Protein AF-A0AAU3SRR8-F1 (afdb_monomer_lite)

Foldseek 3Di:
DDDPDDDAPDPCVVVVQVVCVVVVRNVVDDDDDDPFDDDVPDGDLLVVLVVRAVQVVLQVLLVVLLCLLVVDDDPDDDDCSLVVSLVVSVVSVCVNPVRDRPHDPSNHDPPGSNVNSLVSSVVSLVVSLVPADDVHDCSNVVCVVVSD

Secondary structure (DSSP, 8-state):
--SS----SS--HHHHHHHHHHTT-GGG------S---BTTB--HHHHHHHHS-HHHHHHHHHHHHHHHHHTT-S--STTHHHHHHHHHHHHHHHHHTT-----TTTS-SS-HHHHHHHHHHHHHHHHHHTSPTT--THHHHHHHHH-

pLDDT: mean 85.68, std 13.7, range [48.56, 97.94]

Structure (mmCIF, N/CA/C/O backbone):
data_AF-A0AAU3SRR8-F1
#
_entry.id   AF-A0AAU3SRR8-F1
#
loop_
_atom_site.group_PDB
_atom_site.id
_atom_site.type_symbol
_atom_site.label_atom_id
_atom_site.label_alt_id
_atom_site.label_comp_id
_atom_site.label_asym_id
_atom_site.label_entity_id
_atom_site.label_seq_id
_atom_site.pdbx_PDB_ins_code
_atom_site.Cartn_x
_atom_site.Cartn_y
_atom_site.Cartn_z
_atom_site.occupancy
_atom_site.B_iso_or_equiv
_atom_site.auth_seq_id
_atom_site.auth_comp_id
_atom_site.auth_asym_id
_atom_site.auth_atom_id
_atom_site.pdbx_PDB_model_num
ATOM 1 N N . MET A 1 1 ? -6.134 10.250 12.483 1.00 56.91 1 MET A N 1
ATOM 2 C CA . MET A 1 1 ? -6.119 9.237 13.559 1.00 56.91 1 MET A CA 1
ATOM 3 C C . MET A 1 1 ? -4.941 9.565 14.464 1.00 56.91 1 MET A C 1
ATOM 5 O O . MET A 1 1 ? -3.806 9.413 14.041 1.00 56.91 1 MET A O 1
ATOM 9 N N . GLN A 1 2 ? -5.194 10.131 15.639 1.00 55.50 2 GLN A N 1
ATOM 10 C CA . GLN A 1 2 ? -4.188 10.372 16.680 1.00 55.50 2 GLN A CA 1
ATOM 11 C C . GLN A 1 2 ? -4.735 9.780 17.985 1.00 55.50 2 GLN A C 1
ATOM 13 O O . GLN A 1 2 ? -5.952 9.711 18.144 1.00 55.50 2 GLN A O 1
ATOM 18 N N . GLY A 1 3 ? -3.857 9.337 18.889 1.00 73.88 3 GLY A N 1
ATOM 19 C CA . GLY A 1 3 ? -4.260 8.873 20.225 1.00 73.88 3 GLY A CA 1
ATOM 20 C C . GLY A 1 3 ? -4.532 7.370 20.375 1.00 73.88 3 GLY A C 1
ATOM 21 O O . GLY A 1 3 ? -5.403 6.996 21.148 1.00 73.88 3 GLY A O 1
ATOM 22 N N . GLY A 1 4 ? -3.819 6.499 19.649 1.00 87.38 4 GLY A N 1
ATOM 23 C CA . GLY A 1 4 ? -3.871 5.040 19.868 1.00 87.38 4 GLY A CA 1
ATOM 24 C C . GLY A 1 4 ? -5.035 4.297 19.199 1.00 87.38 4 GLY A C 1
ATOM 25 O O . GLY A 1 4 ? -5.122 3.077 19.315 1.00 87.38 4 GLY A O 1
ATOM 26 N N . LEU A 1 5 ? -5.902 4.996 18.459 1.00 90.06 5 LEU A N 1
ATOM 27 C CA . LEU A 1 5 ? -6.920 4.370 17.616 1.00 90.06 5 LEU A CA 1
ATOM 28 C C . LEU A 1 5 ? -6.328 4.007 16.248 1.00 90.06 5 LEU A C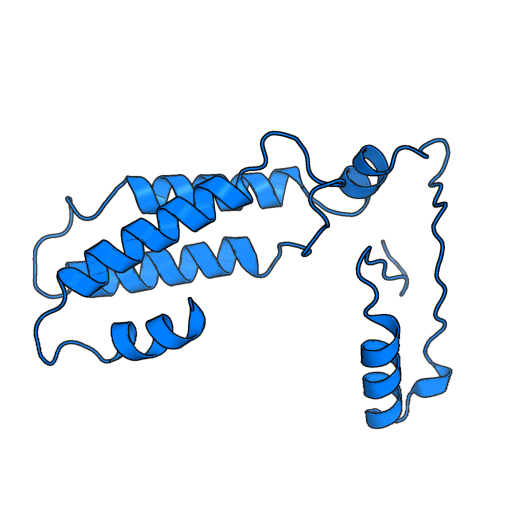 1
ATOM 30 O O . LEU A 1 5 ? -5.757 4.859 15.565 1.00 90.06 5 LEU A O 1
ATOM 34 N N . TYR A 1 6 ? -6.542 2.761 15.829 1.00 90.38 6 TYR A N 1
ATOM 35 C CA . TYR A 1 6 ? -6.172 2.234 14.517 1.00 90.38 6 TYR A CA 1
ATOM 36 C C . TYR A 1 6 ? -7.405 1.617 13.856 1.00 90.38 6 TYR A C 1
ATOM 38 O O . TYR A 1 6 ? -8.245 1.024 14.531 1.00 90.38 6 TYR A O 1
ATOM 46 N N . VAL A 1 7 ? -7.521 1.759 12.536 1.00 90.69 7 VAL A N 1
ATOM 47 C CA . VAL A 1 7 ? -8.637 1.216 11.755 1.00 90.69 7 VAL A CA 1
ATOM 48 C C . VAL A 1 7 ? -8.106 0.522 10.515 1.00 90.69 7 VAL A C 1
ATOM 50 O O . VAL A 1 7 ? -7.113 0.939 9.922 1.00 90.69 7 VAL A O 1
ATOM 53 N N . THR A 1 8 ? -8.776 -0.551 10.127 1.00 92.44 8 THR A N 1
ATOM 54 C CA . THR A 1 8 ? -8.487 -1.305 8.915 1.00 92.44 8 THR A CA 1
ATOM 55 C C . THR A 1 8 ? -9.789 -1.926 8.418 1.00 92.44 8 THR A C 1
ATOM 57 O O . THR A 1 8 ? -10.583 -2.388 9.240 1.00 92.44 8 THR A O 1
ATOM 60 N N . PRO A 1 9 ? -10.042 -1.941 7.100 1.00 93.44 9 PRO A N 1
ATOM 61 C CA . PRO A 1 9 ? -11.178 -2.670 6.540 1.00 93.44 9 PRO A CA 1
ATOM 62 C C . PRO A 1 9 ? -10.940 -4.188 6.515 1.00 93.44 9 PRO A C 1
ATOM 64 O O . PRO A 1 9 ? -11.863 -4.951 6.242 1.00 93.44 9 PRO A O 1
ATOM 67 N N . ASN A 1 10 ? -9.711 -4.639 6.787 1.00 91.56 10 ASN A N 1
ATOM 68 C CA . ASN A 1 10 ? -9.338 -6.045 6.723 1.00 91.56 10 ASN A CA 1
ATOM 69 C C . ASN A 1 10 ? -9.593 -6.745 8.059 1.00 91.56 10 ASN A C 1
ATOM 71 O O . ASN A 1 10 ? -9.276 -6.217 9.125 1.00 91.56 10 ASN A O 1
ATOM 75 N N . ALA A 1 11 ? -10.104 -7.975 8.006 1.00 91.25 11 ALA A N 1
ATOM 76 C CA . ALA A 1 11 ? -10.439 -8.784 9.179 1.00 91.25 11 ALA A CA 1
ATOM 77 C C . ALA A 1 11 ? -9.195 -9.371 9.889 1.00 91.25 11 ALA A C 1
ATOM 79 O O . ALA A 1 11 ? -9.102 -10.572 10.123 1.00 91.25 11 ALA A O 1
ATOM 80 N N . ILE A 1 12 ? -8.229 -8.522 10.256 1.00 91.88 12 ILE A N 1
ATOM 81 C CA . ILE A 1 12 ? -6.937 -8.931 10.834 1.00 91.88 12 ILE A CA 1
ATOM 82 C C . ILE A 1 12 ? -6.946 -9.053 12.367 1.00 91.88 12 ILE A C 1
ATOM 84 O O . ILE A 1 12 ? -5.921 -9.357 12.973 1.00 91.88 12 ILE A O 1
ATOM 88 N N . GLY A 1 13 ? -8.095 -8.817 13.010 1.00 92.88 13 GLY A N 1
ATOM 89 C CA . GLY A 1 13 ? -8.238 -8.807 14.471 1.00 92.88 13 GLY A CA 1
ATOM 90 C C . GLY A 1 13 ? -7.647 -10.030 15.195 1.00 92.88 13 GLY A C 1
ATOM 91 O O . GLY A 1 13 ? -6.980 -9.833 16.211 1.00 92.88 13 GLY A O 1
ATOM 92 N N . PRO A 1 14 ? -7.828 -11.274 14.702 1.00 94.62 14 PRO A N 1
ATOM 93 C CA . PRO A 1 14 ? -7.191 -12.448 15.298 1.00 94.62 14 PRO A CA 1
ATOM 94 C C . PRO A 1 14 ? -5.658 -12.364 15.338 1.00 94.62 14 PRO A C 1
ATOM 96 O O . PRO A 1 14 ? -5.070 -12.665 16.373 1.00 94.62 14 PRO A O 1
ATOM 99 N N . TYR A 1 15 ? -5.016 -11.892 14.264 1.00 94.81 15 TYR A N 1
ATOM 100 C CA . TYR A 1 15 ? -3.555 -11.765 14.188 1.00 94.81 15 TYR A CA 1
ATOM 101 C C . TYR A 1 15 ? -3.025 -10.683 15.133 1.00 94.81 15 TYR A C 1
ATOM 103 O O . TYR A 1 15 ? -2.019 -10.885 15.808 1.00 94.81 15 TYR A O 1
ATOM 111 N N . VAL A 1 16 ? -3.731 -9.552 15.229 1.00 94.88 16 VAL A N 1
ATOM 112 C CA . VAL A 1 16 ? -3.365 -8.459 16.145 1.00 94.88 16 VAL A CA 1
ATOM 113 C C . VAL A 1 16 ? -3.440 -8.925 17.602 1.00 94.88 16 VAL A C 1
ATOM 115 O O . VAL A 1 16 ? -2.511 -8.687 18.372 1.00 94.88 16 VAL A O 1
ATOM 118 N N . ARG A 1 17 ? -4.510 -9.642 17.979 1.00 95.19 17 ARG A N 1
ATOM 119 C CA . ARG A 1 17 ? -4.660 -10.194 19.335 1.00 95.19 17 ARG A CA 1
ATOM 120 C C . ARG A 1 17 ? -3.618 -11.263 19.653 1.00 95.19 17 ARG A C 1
ATOM 122 O O . ARG A 1 17 ? -3.057 -11.232 20.743 1.00 95.19 17 ARG A O 1
ATOM 129 N N . ALA A 1 18 ? -3.334 -12.166 18.713 1.00 96.81 18 ALA A N 1
ATOM 130 C CA . ALA A 1 18 ? -2.284 -13.169 18.882 1.00 96.81 18 ALA A CA 1
ATOM 131 C C . ALA A 1 18 ? -0.926 -12.500 19.146 1.00 96.81 18 ALA A C 1
ATOM 133 O O . ALA A 1 18 ? -0.246 -12.832 20.114 1.00 96.81 18 ALA A O 1
ATOM 134 N N . ARG A 1 19 ? -0.589 -11.468 18.362 1.00 97.06 19 ARG A N 1
ATOM 135 C CA . ARG A 1 19 ? 0.667 -10.737 18.534 1.00 97.06 19 ARG A CA 1
ATOM 136 C C . ARG A 1 19 ? 0.748 -9.986 19.865 1.00 97.06 19 ARG A C 1
ATOM 138 O O . ARG A 1 19 ? 1.811 -9.945 20.472 1.00 97.06 19 ARG A O 1
ATOM 145 N N . ALA A 1 20 ? -0.351 -9.411 20.346 1.00 96.31 20 ALA A N 1
ATOM 146 C CA . ALA A 1 20 ? -0.375 -8.788 21.669 1.00 96.31 20 ALA A CA 1
ATOM 147 C C . ALA A 1 20 ? -0.210 -9.795 22.810 1.00 96.31 20 ALA A C 1
ATOM 149 O O . ALA A 1 20 ? 0.474 -9.487 23.783 1.00 96.31 20 ALA A O 1
ATOM 150 N N . ALA A 1 21 ? -0.780 -10.996 22.684 1.00 96.88 21 ALA A N 1
ATOM 151 C CA . ALA A 1 21 ? -0.574 -12.062 23.659 1.00 96.88 21 ALA A CA 1
ATOM 152 C C . ALA A 1 21 ? 0.903 -12.488 23.726 1.00 96.88 21 ALA A C 1
ATOM 154 O O . ALA A 1 21 ? 1.460 -12.570 24.816 1.00 96.88 21 ALA A O 1
ATOM 155 N N . GLU A 1 22 ? 1.563 -12.665 22.576 1.00 97.94 22 GLU A N 1
ATOM 156 C CA . GLU A 1 22 ? 3.005 -12.963 22.501 1.00 97.94 22 GLU A CA 1
ATOM 157 C C . GLU A 1 22 ? 3.875 -11.885 23.159 1.00 97.94 22 GLU A C 1
ATOM 159 O O . GLU A 1 22 ? 4.929 -12.183 23.715 1.00 97.94 22 GLU A O 1
ATOM 164 N N . LEU A 1 23 ? 3.437 -10.627 23.098 1.00 97.69 23 LEU A N 1
ATOM 165 C CA . LEU A 1 23 ? 4.129 -9.491 23.703 1.00 97.69 23 LEU A CA 1
ATOM 166 C C . LEU A 1 23 ? 3.760 -9.270 25.181 1.00 97.69 23 LEU A C 1
ATOM 168 O O . LEU A 1 23 ? 4.285 -8.345 25.793 1.00 97.69 23 LEU A O 1
ATOM 172 N N . GLY A 1 24 ? 2.869 -10.086 25.759 1.00 97.75 24 GLY A N 1
ATOM 173 C CA . GLY A 1 24 ? 2.415 -9.940 27.146 1.00 97.75 24 GLY A CA 1
ATOM 174 C C . GLY A 1 24 ? 1.502 -8.730 27.382 1.00 97.75 24 GLY A C 1
ATOM 175 O O . GLY A 1 24 ? 1.417 -8.234 28.501 1.00 97.75 24 GLY A O 1
ATOM 176 N N . LEU A 1 25 ? 0.826 -8.242 26.338 1.00 96.56 25 LEU A N 1
ATOM 177 C CA . LEU A 1 25 ? -0.000 -7.028 26.354 1.00 96.56 25 LEU A CA 1
ATOM 178 C C . LEU A 1 25 ? -1.473 -7.254 25.933 1.00 96.56 25 LEU A C 1
ATOM 180 O O . LEU A 1 25 ? -2.039 -6.373 25.280 1.00 96.56 25 LEU A O 1
ATOM 184 N N . PRO A 1 26 ? -2.141 -8.384 26.252 1.00 93.94 26 PRO A N 1
ATOM 185 C CA . PRO A 1 26 ? -3.517 -8.607 25.798 1.00 93.94 26 PRO A CA 1
ATOM 186 C C . PRO A 1 26 ? -4.490 -7.551 26.349 1.00 93.94 26 PRO A C 1
ATOM 188 O O . PRO A 1 26 ? -5.337 -7.060 25.608 1.00 93.94 26 PRO A O 1
ATOM 191 N N . GLU A 1 27 ? -4.304 -7.132 27.604 1.00 95.19 27 GLU A N 1
ATOM 192 C CA . GLU A 1 27 ? -5.145 -6.135 28.289 1.00 95.19 27 GLU A CA 1
ATOM 193 C C . GLU A 1 27 ? -4.911 -4.694 27.802 1.00 95.19 27 GLU A C 1
ATOM 195 O O . GLU A 1 27 ? -5.688 -3.792 28.107 1.00 95.19 27 GLU A O 1
ATOM 200 N N . ALA A 1 28 ? -3.844 -4.452 27.030 1.00 92.94 28 ALA A N 1
ATOM 201 C CA . ALA A 1 28 ? -3.549 -3.135 26.466 1.00 92.94 28 ALA A CA 1
ATOM 202 C C . ALA A 1 28 ? -4.317 -2.860 25.159 1.00 92.94 28 ALA A C 1
ATOM 204 O O . ALA A 1 28 ? -4.226 -1.759 24.612 1.00 92.94 28 ALA A O 1
ATOM 205 N N . LEU A 1 29 ? -5.054 -3.845 24.632 1.00 93.25 29 LEU A N 1
ATOM 206 C CA . LEU A 1 29 ? -5.802 -3.727 23.385 1.00 93.25 29 LEU A CA 1
ATOM 207 C C . LEU A 1 29 ? -7.311 -3.777 23.612 1.00 93.25 29 LEU A C 1
ATOM 209 O O . LEU A 1 29 ? -7.857 -4.754 24.110 1.00 93.25 29 LEU A O 1
ATOM 213 N N . THR A 1 30 ? -8.011 -2.769 23.096 1.00 92.75 30 THR A N 1
ATOM 214 C CA . THR A 1 30 ? -9.460 -2.834 22.876 1.00 92.75 30 THR A CA 1
ATOM 215 C C . THR A 1 30 ? -9.725 -3.011 21.384 1.00 92.75 30 THR A C 1
ATOM 217 O O . THR A 1 30 ? -9.323 -2.178 20.573 1.00 92.75 30 THR A O 1
ATOM 220 N N . CYS A 1 31 ? -10.393 -4.099 20.997 1.00 92.56 31 CYS A N 1
ATOM 221 C CA . CYS A 1 31 ? -10.765 -4.360 19.606 1.00 92.56 31 CYS A CA 1
ATOM 222 C C . CYS A 1 31 ? -12.275 -4.218 19.417 1.00 92.56 31 CYS A C 1
ATOM 224 O O . CYS A 1 31 ? -13.048 -4.847 20.134 1.00 92.56 31 CYS A O 1
ATOM 226 N N . LEU A 1 32 ? -12.687 -3.472 18.393 1.00 92.44 32 LEU A N 1
ATOM 227 C CA . LEU A 1 32 ? -14.076 -3.396 17.948 1.00 92.44 32 LEU A CA 1
ATOM 228 C C . LEU A 1 32 ? -14.155 -3.732 16.457 1.00 92.44 32 LEU A C 1
ATOM 230 O O . LEU A 1 32 ? -13.220 -3.468 15.702 1.00 92.44 32 LEU A O 1
ATOM 234 N N . SER A 1 33 ? -15.280 -4.296 16.030 1.00 92.38 33 SER A N 1
ATOM 235 C CA . SER A 1 33 ? -15.605 -4.479 14.616 1.00 92.38 33 SER A CA 1
ATOM 236 C C . SER A 1 33 ? -16.972 -3.879 14.334 1.00 92.38 33 SER A C 1
ATOM 238 O O . SER A 1 33 ? -17.918 -4.147 15.072 1.00 92.38 33 SER A O 1
ATOM 240 N N . THR A 1 34 ? -17.088 -3.124 13.249 1.00 91.94 34 THR A N 1
ATOM 241 C CA . THR A 1 34 ? -18.366 -2.606 12.759 1.00 91.94 34 THR A CA 1
ATOM 242 C C . THR A 1 34 ? -18.451 -2.767 11.244 1.00 91.94 34 THR A C 1
ATOM 244 O O . THR A 1 34 ? -17.429 -2.835 10.563 1.00 91.94 34 THR A O 1
ATOM 247 N N . ARG A 1 35 ? -19.678 -2.843 10.727 1.00 90.19 35 ARG A N 1
ATOM 248 C CA . ARG A 1 35 ? -19.983 -2.712 9.292 1.00 90.19 35 ARG A CA 1
ATOM 249 C C . ARG A 1 35 ? -20.561 -1.340 8.944 1.00 90.19 35 ARG A C 1
ATOM 251 O O . ARG A 1 35 ? -20.690 -1.029 7.769 1.00 90.19 35 ARG A O 1
ATOM 258 N N . ASP A 1 36 ? -20.893 -0.553 9.963 1.00 89.88 36 ASP A N 1
ATOM 259 C CA . ASP A 1 36 ? -21.467 0.779 9.849 1.00 89.88 36 ASP A CA 1
ATOM 260 C C . ASP A 1 36 ? -20.573 1.754 10.624 1.00 89.88 36 ASP A C 1
ATOM 262 O O . ASP A 1 36 ? -20.421 1.656 11.847 1.00 89.88 36 ASP A O 1
ATOM 266 N N . LEU A 1 37 ? -19.875 2.616 9.888 1.00 90.94 37 LEU A N 1
ATOM 267 C CA . LEU A 1 37 ? -18.938 3.591 10.430 1.00 90.94 37 LEU A CA 1
ATOM 268 C C . LEU A 1 37 ? -19.397 4.977 9.994 1.00 90.94 37 LEU A C 1
ATOM 270 O O . LEU A 1 37 ? -19.591 5.222 8.809 1.00 90.94 37 LEU A O 1
ATOM 274 N N . ALA A 1 38 ? -19.490 5.897 10.949 1.00 90.81 38 ALA A N 1
ATOM 275 C CA . ALA A 1 38 ? -19.765 7.301 10.687 1.00 90.81 38 ALA A CA 1
ATOM 276 C C . ALA A 1 38 ? -18.680 8.171 11.326 1.00 90.81 38 ALA A C 1
ATOM 278 O O . ALA A 1 38 ? -18.249 7.922 12.453 1.00 90.81 38 ALA A O 1
ATOM 279 N N . VAL A 1 39 ? -18.242 9.213 10.616 1.00 88.25 39 VAL A N 1
ATOM 280 C CA . VAL A 1 39 ? -17.308 10.215 11.153 1.00 88.25 39 VAL A CA 1
ATOM 281 C C . VAL A 1 39 ? -17.890 11.605 10.913 1.00 88.25 39 VAL A C 1
ATOM 283 O O . VAL A 1 39 ? -17.793 12.158 9.813 1.00 88.25 39 VAL A O 1
ATOM 286 N N . GLY A 1 40 ? -18.494 12.192 11.948 1.00 88.12 40 GLY A N 1
ATOM 287 C CA . GLY A 1 40 ? -19.331 13.383 11.786 1.00 88.12 40 GLY A CA 1
ATOM 288 C C . GLY A 1 40 ? -20.534 13.057 10.897 1.00 88.12 40 GLY A C 1
ATOM 289 O O . GLY A 1 40 ? -21.217 12.070 11.137 1.00 88.12 40 GLY A O 1
ATOM 290 N N . ALA A 1 41 ? -20.757 13.846 9.843 1.00 89.62 41 ALA A N 1
ATOM 291 C CA . ALA A 1 41 ? -21.831 13.605 8.873 1.00 89.62 41 ALA A CA 1
ATOM 292 C C . ALA A 1 41 ? -21.462 12.617 7.743 1.00 89.62 41 ALA A C 1
ATOM 294 O O . ALA A 1 41 ? -22.308 12.301 6.912 1.00 89.62 41 ALA A O 1
ATOM 295 N N . ALA A 1 42 ? -20.209 12.151 7.663 1.00 91.69 42 ALA A N 1
ATOM 296 C CA . ALA A 1 42 ? -19.787 11.248 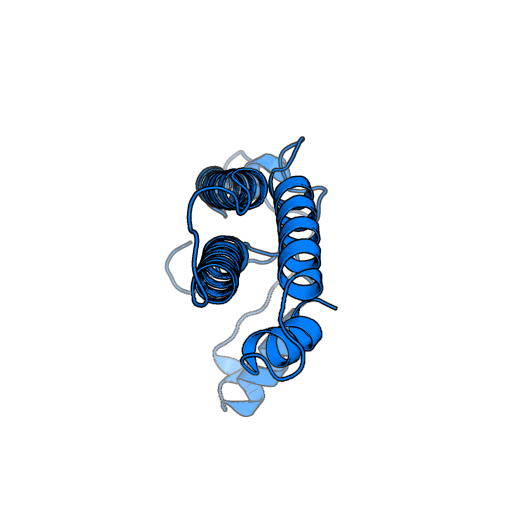6.593 1.00 91.69 42 ALA A CA 1
ATOM 297 C C . ALA A 1 42 ? -20.115 9.792 6.938 1.00 91.69 42 ALA A C 1
ATOM 299 O O . ALA A 1 42 ? -19.610 9.273 7.934 1.00 91.69 42 ALA A O 1
ATOM 300 N N . THR A 1 43 ? -20.901 9.151 6.077 1.00 93.75 43 THR A N 1
ATOM 301 C CA . THR A 1 43 ? -21.275 7.728 6.146 1.00 93.75 43 THR A CA 1
ATOM 302 C C . THR A 1 43 ? -20.914 6.961 4.872 1.00 93.75 43 THR A C 1
ATOM 304 O O . THR A 1 43 ? -20.885 5.735 4.881 1.00 93.75 43 THR A O 1
ATOM 307 N N . ASP A 1 44 ? -20.601 7.662 3.774 1.00 93.88 44 ASP A N 1
ATOM 308 C CA . ASP A 1 44 ? -20.160 7.027 2.531 1.00 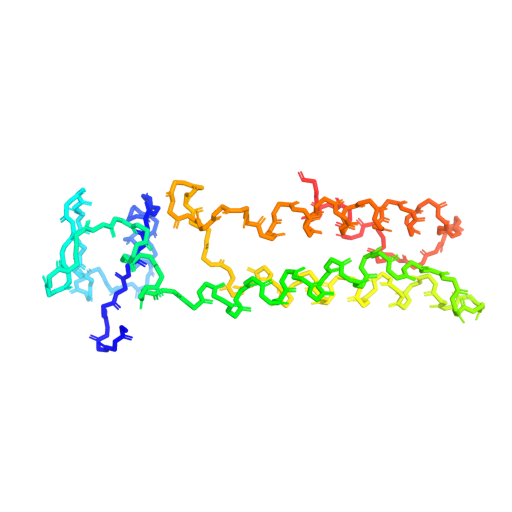93.88 44 ASP A CA 1
ATOM 309 C C . ASP A 1 44 ? -18.795 6.329 2.726 1.00 93.88 44 ASP A C 1
ATOM 311 O O . ASP A 1 44 ? -17.816 6.994 3.086 1.00 93.88 44 ASP A O 1
ATOM 315 N N . PRO A 1 45 ? -18.682 5.013 2.460 1.00 93.19 45 PRO A N 1
ATOM 316 C CA . PRO A 1 45 ? -17.451 4.262 2.698 1.00 93.19 45 PRO A CA 1
ATOM 317 C C . PRO A 1 45 ? -16.227 4.788 1.938 1.00 93.19 45 PRO A C 1
ATOM 319 O O . PRO A 1 45 ? -15.120 4.773 2.480 1.00 93.19 45 PRO A O 1
ATOM 322 N N . ARG A 1 46 ? -16.396 5.280 0.701 1.00 93.44 46 ARG A N 1
ATOM 323 C CA . ARG A 1 46 ? -15.281 5.818 -0.103 1.00 93.44 46 ARG A CA 1
ATOM 324 C C . ARG A 1 46 ? -14.809 7.159 0.449 1.00 93.44 46 ARG A C 1
ATOM 326 O O . ARG A 1 46 ? -13.607 7.373 0.590 1.00 93.44 46 ARG A O 1
ATOM 333 N N . ALA A 1 47 ? -15.737 8.041 0.813 1.00 92.88 47 ALA A N 1
ATOM 334 C CA . ALA A 1 47 ? -15.430 9.313 1.456 1.00 92.88 47 ALA A CA 1
ATOM 335 C C . ALA A 1 47 ? -14.748 9.106 2.816 1.00 92.88 47 ALA A C 1
ATOM 337 O O . ALA A 1 47 ? -13.799 9.815 3.150 1.00 92.88 47 ALA A O 1
ATOM 338 N N . LEU A 1 48 ? -15.188 8.112 3.591 1.00 93.56 48 LEU A N 1
ATOM 339 C CA . LEU A 1 48 ? -14.528 7.721 4.836 1.00 93.56 48 LEU A CA 1
ATOM 340 C C . LEU A 1 48 ? -13.105 7.224 4.583 1.00 93.56 48 LEU A C 1
ATOM 342 O O . LEU A 1 48 ? -12.181 7.681 5.255 1.00 93.56 48 LEU A O 1
ATOM 346 N N . ALA A 1 49 ? -12.900 6.361 3.586 1.00 93.38 49 ALA A N 1
ATOM 347 C CA . ALA A 1 49 ? -11.567 5.893 3.227 1.00 93.38 49 ALA A CA 1
ATOM 348 C C . ALA A 1 49 ? -10.638 7.048 2.811 1.00 93.38 49 ALA A C 1
ATOM 350 O O . ALA A 1 49 ? -9.522 7.149 3.315 1.00 93.38 49 ALA A O 1
ATOM 351 N N . ALA A 1 50 ? -11.119 7.979 1.986 1.00 91.81 50 ALA A N 1
ATOM 352 C CA . ALA A 1 50 ? -10.354 9.155 1.569 1.00 91.81 50 ALA A CA 1
ATOM 353 C C . ALA A 1 50 ? -9.983 10.102 2.728 1.00 91.81 50 ALA A C 1
ATOM 355 O O . ALA A 1 50 ? -9.026 10.863 2.618 1.00 91.81 50 ALA A O 1
ATOM 356 N N . ARG A 1 51 ? -10.729 10.071 3.840 1.00 91.06 51 ARG A N 1
ATOM 357 C CA . ARG A 1 51 ? -10.418 10.837 5.060 1.00 91.06 51 ARG A CA 1
ATOM 358 C C . ARG A 1 51 ? -9.444 10.123 5.991 1.00 91.06 51 ARG A C 1
ATOM 360 O O . ARG A 1 51 ? -8.733 10.782 6.747 1.00 91.06 51 ARG A O 1
ATOM 367 N N . LEU A 1 52 ? -9.475 8.793 6.008 1.00 90.94 52 LEU A N 1
ATOM 368 C CA . LEU A 1 52 ? -8.669 7.966 6.908 1.00 90.94 52 LEU A CA 1
ATOM 369 C C . LEU A 1 52 ? -7.276 7.682 6.347 1.00 90.94 52 LEU A C 1
ATOM 371 O O . LEU A 1 52 ? -6.328 7.563 7.122 1.00 90.94 52 LEU A O 1
ATOM 375 N N . TRP A 1 53 ? -7.157 7.603 5.022 1.00 92.06 53 TRP A N 1
ATOM 376 C CA . TRP A 1 53 ? -5.914 7.310 4.324 1.00 92.06 53 TRP A CA 1
ATOM 377 C C . TRP A 1 53 ? -5.589 8.390 3.292 1.00 92.06 53 TRP A C 1
ATOM 379 O O . TRP A 1 53 ? -6.498 8.922 2.653 1.00 92.06 53 TRP A O 1
ATOM 389 N N . PRO A 1 54 ? -4.299 8.690 3.069 1.00 93.50 54 PRO A N 1
ATOM 390 C CA . PRO A 1 54 ? -3.872 9.698 2.108 1.00 93.50 54 PRO A CA 1
ATOM 391 C C . PRO A 1 54 ? -3.913 9.157 0.666 1.00 93.50 54 PRO A C 1
ATOM 393 O O . PRO A 1 54 ? -2.890 9.017 -0.007 1.00 93.50 54 PRO A O 1
ATOM 396 N N . LEU A 1 55 ? -5.110 8.816 0.179 1.00 93.94 55 LEU A N 1
ATOM 397 C CA . LEU A 1 55 ? -5.293 8.179 -1.131 1.00 93.94 55 LEU A CA 1
ATOM 398 C C . LEU A 1 55 ? -4.673 8.971 -2.299 1.00 93.94 55 LEU A C 1
ATOM 400 O O . LEU A 1 55 ? -4.064 8.333 -3.157 1.00 93.94 55 LEU A O 1
ATOM 404 N N . PRO A 1 56 ? -4.738 10.319 -2.353 1.00 94.06 56 PRO A N 1
ATOM 405 C CA . PRO A 1 56 ? -4.070 11.078 -3.412 1.00 94.06 56 PRO A CA 1
ATOM 406 C C . PRO A 1 56 ? -2.544 10.913 -3.416 1.00 94.06 56 PRO A C 1
ATOM 408 O O . PRO A 1 56 ? -1.936 10.797 -4.477 1.00 94.06 56 PRO A O 1
ATOM 411 N N . GLU A 1 57 ? -1.917 10.856 -2.240 1.00 95.62 57 GLU A N 1
ATOM 412 C CA . GLU A 1 57 ? -0.463 10.697 -2.105 1.00 95.62 57 GLU A CA 1
ATOM 413 C C . GLU A 1 57 ? -0.024 9.282 -2.492 1.00 95.62 57 GLU A C 1
ATOM 415 O O . GLU A 1 57 ? 1.002 9.097 -3.144 1.00 95.62 57 GLU A O 1
ATOM 420 N N . ILE A 1 58 ? -0.823 8.275 -2.130 1.00 95.19 58 ILE A N 1
ATOM 421 C CA . ILE A 1 58 ? -0.606 6.886 -2.546 1.00 95.19 58 ILE A CA 1
ATOM 422 C C . ILE A 1 58 ? -0.752 6.761 -4.068 1.00 95.19 58 ILE A C 1
ATOM 424 O O . ILE A 1 58 ? 0.116 6.186 -4.724 1.00 95.19 58 ILE A O 1
ATOM 428 N N . ALA A 1 59 ? -1.798 7.356 -4.648 1.00 95.44 59 ALA A N 1
ATOM 429 C CA . ALA A 1 59 ? -1.996 7.373 -6.094 1.00 95.44 59 ALA A CA 1
ATOM 430 C C . ALA A 1 59 ? -0.811 8.031 -6.816 1.00 95.44 59 ALA A C 1
ATOM 432 O O . ALA A 1 59 ? -0.283 7.452 -7.760 1.00 95.44 59 ALA A O 1
ATOM 433 N N . ALA A 1 60 ? -0.319 9.176 -6.329 1.00 96.50 60 ALA A N 1
ATOM 434 C CA . ALA A 1 60 ? 0.840 9.859 -6.908 1.00 96.50 60 ALA A CA 1
ATOM 435 C C . ALA A 1 60 ? 2.109 8.985 -6.924 1.00 96.50 60 ALA A C 1
ATOM 437 O O . ALA A 1 60 ? 2.875 9.018 -7.888 1.00 96.50 60 ALA A O 1
ATOM 438 N N . ARG A 1 61 ? 2.324 8.159 -5.892 1.00 96.62 61 ARG A N 1
ATOM 439 C CA . ARG A 1 61 ? 3.440 7.197 -5.863 1.00 96.62 61 ARG A CA 1
ATOM 440 C C . ARG A 1 61 ? 3.277 6.101 -6.914 1.00 96.62 61 ARG A C 1
ATOM 442 O O . ARG A 1 61 ? 4.257 5.734 -7.561 1.00 96.62 61 ARG A O 1
ATOM 449 N N . TYR A 1 62 ? 2.057 5.607 -7.120 1.00 96.94 62 TYR A N 1
ATOM 450 C CA . TYR A 1 62 ? 1.773 4.659 -8.198 1.00 96.94 62 TYR A CA 1
ATOM 451 C C . TYR A 1 62 ? 1.966 5.271 -9.582 1.00 96.94 62 TYR A C 1
ATOM 453 O O . TYR A 1 62 ? 2.534 4.613 -10.448 1.00 96.94 62 TYR A O 1
ATOM 461 N N . GLU A 1 63 ? 1.577 6.526 -9.785 1.00 96.25 63 GLU A N 1
ATOM 462 C CA . GLU A 1 63 ? 1.831 7.223 -11.047 1.00 96.25 63 GLU A CA 1
ATOM 463 C C . GLU A 1 63 ? 3.335 7.398 -11.308 1.00 96.25 63 GLU A C 1
ATOM 465 O O . GLU A 1 63 ? 3.806 7.148 -12.418 1.00 96.25 63 GLU A O 1
ATOM 470 N N . ALA A 1 64 ? 4.127 7.728 -10.281 1.00 95.44 64 ALA A N 1
ATOM 471 C CA . ALA A 1 64 ? 5.585 7.797 -10.397 1.00 95.44 64 ALA A CA 1
ATOM 472 C C . ALA A 1 64 ? 6.211 6.434 -10.753 1.00 95.44 64 ALA A C 1
ATOM 474 O O . ALA A 1 64 ? 7.066 6.354 -11.639 1.00 95.44 64 ALA A O 1
ATOM 475 N N . LEU A 1 65 ? 5.755 5.351 -10.112 1.00 96.25 65 LEU A N 1
ATOM 476 C CA . LEU A 1 65 ? 6.153 3.984 -10.460 1.00 96.25 65 LEU A CA 1
ATOM 477 C C . LEU A 1 65 ? 5.774 3.641 -11.906 1.00 96.25 65 LEU A C 1
ATOM 479 O O . LEU A 1 65 ? 6.586 3.084 -12.643 1.00 96.25 65 LEU A O 1
ATOM 483 N N . HIS A 1 66 ? 4.553 3.976 -12.321 1.00 96.06 66 HIS A N 1
ATOM 484 C CA . HIS A 1 66 ? 4.069 3.721 -13.672 1.00 96.06 66 HIS A CA 1
ATOM 485 C C . HIS A 1 66 ? 4.917 4.461 -14.715 1.00 96.06 66 HIS A C 1
ATOM 487 O O . HIS A 1 66 ? 5.332 3.863 -15.710 1.00 96.06 66 HIS A O 1
ATOM 493 N N . ALA A 1 67 ? 5.240 5.732 -14.462 1.00 94.75 67 ALA A N 1
ATOM 494 C CA . ALA A 1 67 ? 6.113 6.531 -15.312 1.00 94.75 67 ALA A CA 1
ATOM 495 C C . ALA A 1 67 ? 7.519 5.920 -15.429 1.00 94.75 67 ALA A C 1
ATOM 497 O O . ALA A 1 67 ? 8.023 5.776 -16.543 1.00 94.75 67 ALA A O 1
ATOM 498 N N . LEU A 1 68 ? 8.123 5.489 -14.314 1.00 93.25 68 LEU A N 1
ATOM 499 C CA . LEU A 1 68 ? 9.430 4.818 -14.312 1.00 93.25 68 LEU A CA 1
ATOM 500 C C . LEU A 1 68 ? 9.402 3.487 -15.080 1.00 93.25 68 LEU A C 1
ATOM 502 O O . LEU A 1 68 ? 10.297 3.197 -15.870 1.00 93.25 68 LEU A O 1
ATOM 506 N N . ALA A 1 69 ? 8.365 2.675 -14.880 1.00 92.56 69 ALA A N 1
ATOM 507 C CA . ALA A 1 69 ? 8.223 1.394 -15.566 1.00 92.56 69 ALA A CA 1
ATOM 508 C C . ALA A 1 69 ? 8.053 1.555 -17.090 1.00 92.56 69 ALA A C 1
ATOM 510 O O . ALA A 1 69 ? 8.467 0.687 -17.867 1.00 92.56 69 ALA A O 1
ATOM 511 N N . ARG A 1 70 ? 7.451 2.670 -17.525 1.00 89.69 70 ARG A N 1
ATOM 512 C CA . ARG A 1 70 ? 7.240 3.007 -18.939 1.00 89.69 70 ARG A CA 1
ATOM 513 C C . ARG A 1 70 ? 8.415 3.717 -19.595 1.00 89.69 70 ARG A C 1
ATOM 515 O O . ARG A 1 70 ? 8.593 3.543 -20.797 1.00 89.69 70 ARG A O 1
ATOM 522 N N . SER A 1 71 ? 9.191 4.504 -18.850 1.00 83.62 71 SER A N 1
ATOM 523 C CA . SER A 1 71 ? 10.339 5.235 -19.400 1.00 83.62 71 SER A CA 1
ATOM 524 C C . SER A 1 71 ? 11.458 4.309 -19.879 1.00 83.62 71 SER A C 1
ATOM 526 O O . SER A 1 71 ? 12.295 4.746 -20.657 1.00 83.62 71 SER A O 1
ATOM 528 N N . GLY A 1 72 ? 11.419 3.037 -19.463 1.00 66.56 72 GLY A N 1
ATOM 529 C CA . GLY A 1 72 ? 11.954 1.890 -20.186 1.00 66.56 72 GLY A CA 1
ATOM 530 C C . GLY A 1 72 ? 13.370 2.055 -20.727 1.00 66.56 72 GLY A C 1
ATOM 531 O O . GLY A 1 72 ? 13.541 2.511 -21.845 1.00 66.56 72 GLY A O 1
ATOM 532 N N . ALA A 1 73 ? 14.354 1.558 -19.975 1.00 55.16 73 ALA A N 1
ATOM 533 C CA . ALA A 1 73 ? 15.533 0.822 -20.454 1.00 55.16 73 ALA A CA 1
ATOM 534 C C . ALA A 1 73 ? 16.441 1.387 -21.580 1.00 55.16 73 ALA A C 1
ATOM 536 O O . ALA A 1 73 ? 17.410 0.723 -21.930 1.00 55.16 73 ALA A O 1
ATOM 537 N N . GLY A 1 74 ? 16.192 2.578 -22.131 1.00 49.75 74 GLY A N 1
ATOM 538 C CA . GLY A 1 74 ? 16.782 3.020 -23.403 1.00 49.75 74 GLY A CA 1
ATOM 539 C C . GLY A 1 74 ? 17.843 4.117 -23.325 1.00 49.75 74 GLY A C 1
ATOM 540 O O . GLY A 1 74 ? 18.352 4.514 -24.364 1.00 49.75 74 GLY A O 1
ATOM 541 N N . ALA A 1 75 ? 18.169 4.637 -22.138 1.00 53.66 75 ALA A N 1
ATOM 542 C CA . ALA A 1 75 ? 19.113 5.759 -22.015 1.00 53.66 75 ALA A CA 1
ATOM 543 C C . ALA A 1 75 ? 20.481 5.378 -21.428 1.00 53.66 75 ALA A C 1
ATOM 545 O O . ALA A 1 75 ? 21.449 6.110 -21.604 1.00 53.66 75 ALA A O 1
ATOM 546 N N . ALA A 1 76 ? 20.564 4.261 -20.702 1.00 59.75 76 ALA A N 1
ATOM 547 C CA . ALA A 1 76 ? 21.796 3.838 -20.051 1.00 59.75 76 ALA A CA 1
ATOM 548 C C . ALA A 1 76 ? 22.399 2.673 -20.834 1.00 59.75 76 ALA A C 1
ATOM 550 O O . ALA A 1 76 ? 21.840 1.579 -20.854 1.00 59.75 76 ALA A O 1
ATOM 551 N N . GLU A 1 77 ? 23.535 2.915 -21.477 1.00 65.50 77 GLU A N 1
ATOM 552 C CA . GLU A 1 77 ? 24.343 1.872 -22.100 1.00 65.50 77 GLU A CA 1
ATOM 553 C C . GLU A 1 77 ? 25.426 1.390 -21.128 1.00 65.50 77 GLU A C 1
ATOM 555 O O . GLU A 1 77 ? 25.903 2.133 -20.267 1.00 65.50 77 GLU A O 1
ATOM 560 N N . GLY A 1 78 ? 25.815 0.123 -21.261 1.00 67.75 78 GLY A N 1
ATOM 561 C CA . GLY A 1 78 ? 26.901 -0.476 -20.492 1.00 67.75 78 GLY A CA 1
ATOM 562 C C . GLY A 1 78 ? 26.461 -1.550 -19.489 1.00 67.75 78 GLY A C 1
ATOM 563 O O . GLY A 1 78 ? 25.277 -1.711 -19.184 1.00 67.75 78 GLY A O 1
ATOM 564 N N . PRO A 1 79 ? 27.428 -2.310 -18.946 1.00 68.50 79 PRO A N 1
ATOM 565 C CA . PRO A 1 79 ? 27.177 -3.553 -18.206 1.00 68.50 79 PRO A CA 1
ATOM 566 C C . PRO A 1 79 ? 26.395 -3.373 -16.893 1.00 68.50 79 PRO A C 1
ATOM 568 O O . PRO A 1 79 ? 25.868 -4.342 -16.353 1.00 68.50 79 PRO A O 1
ATOM 571 N N . VAL A 1 80 ? 26.302 -2.145 -16.375 1.00 74.31 80 VAL A N 1
ATOM 572 C CA . VAL A 1 80 ? 25.597 -1.820 -15.121 1.00 74.31 80 VAL A CA 1
ATOM 573 C C . VAL A 1 80 ? 24.194 -1.247 -15.331 1.00 74.31 80 VAL A C 1
ATOM 575 O O . VAL A 1 80 ? 23.451 -1.112 -14.360 1.00 74.31 80 VAL A O 1
ATOM 578 N N . ALA A 1 81 ? 23.801 -0.942 -16.571 1.00 80.38 81 ALA A N 1
ATOM 579 C CA . ALA A 1 81 ? 22.535 -0.276 -16.867 1.00 80.38 81 ALA A CA 1
ATOM 580 C C . ALA A 1 81 ? 21.308 -1.108 -16.458 1.00 80.38 81 ALA A C 1
ATOM 582 O O . ALA A 1 81 ? 20.438 -0.611 -15.743 1.00 80.38 81 ALA A O 1
ATOM 583 N N . GLY A 1 82 ? 21.268 -2.387 -16.844 1.00 81.38 82 GLY A N 1
ATOM 584 C CA . GLY A 1 82 ? 20.180 -3.305 -16.484 1.00 81.38 82 GLY A CA 1
ATOM 585 C C . GLY A 1 82 ? 20.034 -3.499 -14.967 1.00 81.38 82 GLY A C 1
ATOM 586 O O . GLY A 1 82 ? 18.947 -3.277 -14.431 1.00 81.38 82 GLY A O 1
ATOM 587 N N . PRO A 1 83 ? 21.112 -3.843 -14.233 1.00 82.06 83 PRO A N 1
ATOM 588 C CA . PRO A 1 83 ? 21.069 -3.931 -12.773 1.00 82.06 83 PRO A CA 1
ATOM 589 C C . PRO A 1 83 ? 20.649 -2.626 -12.081 1.00 82.06 83 PRO A C 1
ATOM 591 O O . PRO A 1 83 ? 19.844 -2.668 -11.152 1.00 82.06 83 PRO A O 1
ATOM 594 N N . ALA A 1 84 ? 21.140 -1.467 -12.532 1.00 84.69 84 ALA A N 1
ATOM 595 C CA . ALA A 1 84 ? 20.750 -0.175 -11.966 1.00 84.69 84 ALA A CA 1
ATOM 596 C C . ALA A 1 84 ? 19.253 0.111 -12.166 1.00 84.69 84 ALA A C 1
ATOM 598 O O . ALA A 1 84 ? 18.577 0.557 -11.240 1.00 84.69 84 ALA A O 1
ATOM 599 N N . GLN A 1 85 ? 18.714 -0.206 -13.346 1.00 86.81 85 GLN A N 1
ATOM 600 C CA . GLN A 1 85 ? 17.284 -0.083 -13.635 1.00 86.81 85 GLN A CA 1
ATOM 601 C C . GLN A 1 85 ? 16.440 -1.036 -12.785 1.00 86.81 85 GLN A C 1
ATOM 603 O O . GLN A 1 85 ? 15.397 -0.627 -12.280 1.00 86.81 85 GLN A O 1
ATOM 608 N N . ALA A 1 86 ? 16.899 -2.270 -12.566 1.00 87.19 86 ALA A N 1
ATOM 609 C CA . ALA A 1 86 ? 16.218 -3.224 -11.693 1.00 87.19 86 ALA A CA 1
ATOM 610 C C . ALA A 1 86 ? 16.157 -2.728 -10.240 1.00 87.19 86 ALA A C 1
ATOM 612 O O . ALA A 1 86 ? 15.098 -2.775 -9.616 1.00 87.19 86 ALA A O 1
ATOM 613 N N . VAL A 1 87 ? 17.261 -2.182 -9.718 1.00 88.81 87 VAL A N 1
ATOM 614 C CA . VAL A 1 87 ? 17.295 -1.578 -8.376 1.00 88.81 87 VAL A CA 1
ATOM 615 C C . VAL A 1 87 ? 16.365 -0.366 -8.292 1.00 88.81 87 VAL A C 1
ATOM 617 O O . VAL A 1 87 ? 15.595 -0.260 -7.339 1.00 88.81 87 VAL A O 1
ATOM 620 N N . ALA A 1 88 ? 16.390 0.524 -9.287 1.00 91.88 88 ALA A N 1
ATOM 621 C CA . ALA A 1 88 ? 15.512 1.692 -9.322 1.00 91.88 8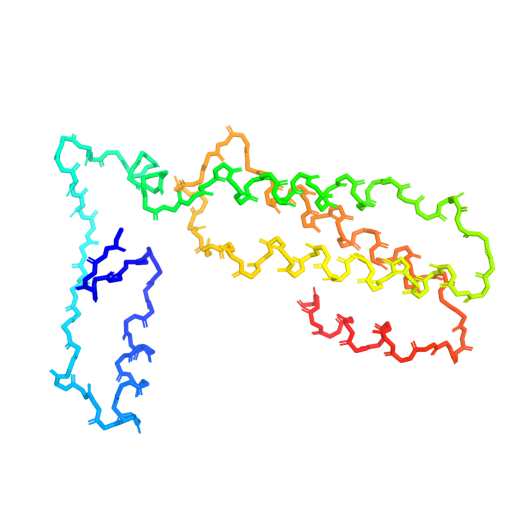8 ALA A CA 1
ATOM 622 C C . ALA A 1 88 ? 14.027 1.292 -9.350 1.00 91.88 88 ALA A C 1
ATOM 624 O O . ALA A 1 88 ? 13.223 1.850 -8.604 1.00 91.88 88 ALA A O 1
ATOM 625 N N . LEU A 1 89 ? 13.671 0.291 -10.161 1.00 92.88 89 LEU A N 1
ATOM 626 C CA . LEU A 1 89 ? 12.311 -0.230 -10.252 1.00 92.88 89 LEU A CA 1
ATOM 627 C C . LEU A 1 89 ? 11.858 -0.869 -8.930 1.00 92.88 89 LEU A C 1
ATOM 629 O O . LEU A 1 89 ? 10.762 -0.570 -8.460 1.00 92.88 89 LEU A O 1
ATOM 633 N N . ALA A 1 90 ? 12.707 -1.683 -8.294 1.00 91.81 90 ALA A N 1
ATOM 634 C CA . ALA A 1 90 ? 12.419 -2.291 -6.992 1.00 91.81 90 ALA A CA 1
ATOM 635 C C . ALA A 1 90 ? 12.242 -1.243 -5.879 1.00 91.81 90 ALA A C 1
ATOM 637 O O . ALA A 1 90 ? 11.322 -1.340 -5.061 1.00 91.81 90 ALA A O 1
ATOM 638 N N . ALA A 1 91 ? 13.092 -0.213 -5.864 1.00 93.31 91 ALA A N 1
ATOM 639 C CA . ALA A 1 91 ? 12.995 0.889 -4.914 1.00 93.31 91 ALA A CA 1
ATOM 640 C C . ALA A 1 91 ? 11.697 1.690 -5.109 1.00 93.31 91 ALA A C 1
ATOM 642 O O . ALA A 1 91 ? 10.989 1.950 -4.137 1.00 93.31 91 ALA A O 1
ATOM 643 N N . ALA A 1 92 ? 11.340 2.024 -6.353 1.00 94.62 92 ALA A N 1
ATOM 644 C CA . ALA A 1 92 ? 10.097 2.730 -6.664 1.00 94.62 92 ALA A CA 1
ATOM 645 C C . ALA A 1 92 ? 8.851 1.895 -6.329 1.00 94.62 92 ALA A C 1
ATOM 647 O O . ALA A 1 92 ? 7.883 2.423 -5.783 1.00 94.62 92 ALA A O 1
ATOM 648 N N . PHE A 1 93 ? 8.885 0.587 -6.603 1.00 94.75 93 PHE A N 1
ATOM 649 C CA . PHE A 1 93 ? 7.807 -0.329 -6.236 1.00 94.75 93 PHE A CA 1
ATOM 650 C C . PHE A 1 93 ? 7.606 -0.363 -4.720 1.00 94.75 93 PHE A C 1
ATOM 652 O O . PHE A 1 93 ? 6.486 -0.202 -4.238 1.00 94.75 93 PHE A O 1
ATOM 659 N N . SER A 1 94 ? 8.700 -0.482 -3.963 1.00 93.75 94 SER A N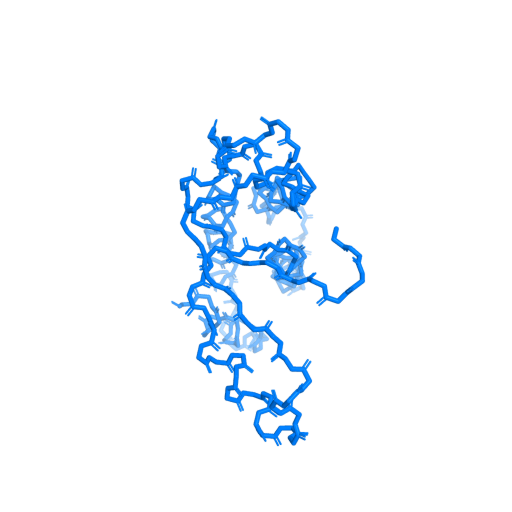 1
ATOM 660 C CA . SER A 1 94 ? 8.668 -0.472 -2.497 1.00 93.75 94 SER A CA 1
ATOM 661 C C . SER A 1 94 ? 8.147 0.861 -1.954 1.00 93.75 94 SER A C 1
ATOM 663 O O . SER A 1 94 ? 7.296 0.876 -1.068 1.00 93.75 94 SER A O 1
ATOM 665 N N . ALA A 1 95 ? 8.593 1.985 -2.523 1.00 93.19 95 ALA A N 1
ATOM 666 C CA . ALA A 1 95 ? 8.133 3.318 -2.140 1.00 93.19 95 ALA A CA 1
ATOM 667 C C . ALA A 1 95 ? 6.626 3.523 -2.377 1.00 93.19 95 ALA A C 1
ATOM 669 O O . ALA A 1 95 ? 5.990 4.252 -1.617 1.00 93.19 95 ALA A O 1
ATOM 670 N N . ALA A 1 96 ? 6.053 2.881 -3.400 1.00 94.31 96 ALA A N 1
ATOM 671 C CA . ALA A 1 96 ? 4.617 2.909 -3.661 1.00 94.31 96 ALA A CA 1
ATOM 672 C C . ALA A 1 96 ? 3.824 1.952 -2.754 1.00 94.31 96 ALA A C 1
ATOM 674 O O . ALA A 1 96 ? 2.796 2.352 -2.217 1.00 94.31 96 ALA A O 1
ATOM 675 N N . MET A 1 97 ? 4.307 0.722 -2.555 1.00 92.69 97 MET A N 1
ATOM 676 C CA . MET A 1 97 ? 3.574 -0.349 -1.863 1.00 92.69 97 MET A CA 1
ATOM 677 C C . MET A 1 97 ? 3.640 -0.282 -0.336 1.00 92.69 97 MET A C 1
ATOM 679 O O . MET A 1 97 ? 2.644 -0.554 0.321 1.00 92.69 97 MET A O 1
ATOM 683 N N . VAL A 1 98 ? 4.789 0.062 0.252 1.00 92.50 98 VAL A N 1
ATOM 684 C CA . VAL A 1 98 ? 4.959 0.097 1.720 1.00 92.50 98 VAL A CA 1
ATOM 685 C C . VAL A 1 98 ? 3.934 1.001 2.425 1.00 92.50 98 VAL A C 1
ATOM 687 O O . VAL A 1 98 ? 3.401 0.588 3.454 1.00 92.50 98 VAL A O 1
ATOM 690 N N . PRO A 1 99 ? 3.632 2.214 1.925 1.00 88.75 99 PRO A N 1
ATOM 691 C CA . PRO A 1 99 ? 2.627 3.067 2.545 1.00 88.75 99 PRO A CA 1
ATOM 692 C C . PRO A 1 99 ? 1.193 2.787 2.068 1.00 88.75 99 PRO A C 1
ATOM 694 O O . PRO A 1 99 ? 0.286 3.456 2.563 1.00 88.75 99 PRO A O 1
ATOM 697 N N . ASP A 1 100 ? 0.975 1.879 1.105 1.00 91.06 100 ASP A N 1
ATOM 698 C CA . ASP A 1 100 ? -0.362 1.560 0.595 1.00 91.06 100 ASP A CA 1
ATOM 699 C C . ASP A 1 100 ? -1.124 0.695 1.616 1.00 91.06 100 ASP A C 1
ATOM 701 O O . ASP A 1 100 ? -0.736 -0.449 1.878 1.00 91.06 100 ASP A O 1
ATOM 705 N N . PRO A 1 101 ? -2.208 1.204 2.228 1.00 88.19 101 PRO A N 1
ATOM 706 C CA . PRO A 1 101 ? -3.116 0.357 2.974 1.00 88.19 101 PRO A CA 1
ATOM 707 C C . PRO A 1 101 ? -3.771 -0.606 1.974 1.00 88.19 101 PRO A C 1
ATOM 709 O O . PRO A 1 101 ? -4.350 -0.142 0.995 1.00 88.19 101 PRO A O 1
ATOM 712 N N . PRO A 1 102 ? -3.755 -1.931 2.202 1.00 88.81 102 PRO A N 1
ATOM 713 C CA . PRO A 1 102 ? -4.400 -2.884 1.303 1.00 88.81 102 PRO A CA 1
ATOM 714 C C . PRO A 1 102 ? -5.928 -2.772 1.429 1.00 88.81 102 PRO A C 1
ATOM 716 O O . PRO A 1 102 ? -6.579 -3.586 2.083 1.00 88.81 102 PRO A O 1
ATOM 719 N N . LEU A 1 103 ? -6.501 -1.704 0.874 1.00 93.25 103 LEU A N 1
ATOM 720 C CA . LEU A 1 103 ? -7.925 -1.410 0.919 1.00 93.25 103 LEU A CA 1
ATOM 721 C C . LEU A 1 103 ? -8.668 -2.292 -0.091 1.00 93.25 103 LEU A C 1
ATOM 723 O O . LEU A 1 103 ? -8.199 -2.468 -1.220 1.00 93.25 103 LEU A O 1
ATOM 727 N N . PRO A 1 104 ? -9.863 -2.787 0.266 1.00 92.94 104 PRO A N 1
ATOM 728 C CA . PRO A 1 104 ? -10.762 -3.400 -0.693 1.00 92.94 104 PRO A CA 1
ATOM 729 C C . PRO A 1 104 ? -11.061 -2.454 -1.873 1.00 92.94 104 PRO A C 1
ATOM 731 O O . PRO A 1 104 ? -11.216 -1.242 -1.672 1.00 92.94 104 PRO A O 1
ATOM 734 N N . PRO A 1 105 ? -11.179 -2.972 -3.108 1.00 91.56 105 PRO A N 1
ATOM 735 C CA . PRO A 1 105 ? -11.400 -2.164 -4.313 1.00 91.56 105 PRO A CA 1
ATOM 736 C C . PRO A 1 105 ? -12.727 -1.386 -4.312 1.00 91.56 105 PRO A C 1
ATOM 738 O O . PRO A 1 105 ? -12.913 -0.443 -5.087 1.00 91.56 105 PRO A O 1
ATOM 741 N N . GLU A 1 106 ? -13.669 -1.755 -3.448 1.00 92.69 106 GLU A N 1
ATOM 742 C CA . GLU A 1 106 ? -14.915 -1.034 -3.200 1.00 92.69 106 GLU A CA 1
ATOM 743 C C . GLU A 1 106 ? -14.670 0.326 -2.530 1.00 92.69 106 GLU A C 1
ATOM 745 O O . GLU A 1 106 ? -15.464 1.244 -2.729 1.00 92.69 106 GLU A O 1
ATOM 750 N N . LEU A 1 107 ? -13.568 0.476 -1.786 1.00 94.38 107 LEU A N 1
ATOM 751 C CA . LEU A 1 107 ? -13.206 1.704 -1.070 1.00 94.38 107 LEU A CA 1
ATOM 752 C C . LEU A 1 107 ? -12.297 2.636 -1.885 1.00 94.38 107 LEU A C 1
ATOM 754 O O . LEU A 1 107 ? -12.153 3.807 -1.540 1.00 94.38 107 LEU A O 1
ATOM 758 N N . LEU A 1 108 ? -11.697 2.138 -2.969 1.00 94.50 108 LEU A N 1
ATOM 759 C CA . LEU A 1 108 ? -10.732 2.886 -3.777 1.00 94.50 108 LEU A CA 1
ATOM 760 C C . LEU A 1 108 ? -11.414 3.743 -4.855 1.00 94.50 108 LEU A C 1
ATOM 762 O O . LEU A 1 108 ? -12.356 3.266 -5.493 1.00 94.50 108 LEU A O 1
ATOM 766 N N . PRO A 1 109 ? -10.933 4.971 -5.132 1.00 92.19 109 PRO A N 1
ATOM 767 C CA . PRO A 1 109 ? -11.352 5.763 -6.288 1.00 92.19 109 PRO A CA 1
ATOM 768 C C . PRO A 1 109 ? -11.252 4.977 -7.601 1.00 92.19 109 PRO A C 1
ATOM 770 O O . PRO A 1 109 ? -10.413 4.088 -7.741 1.00 92.19 109 PRO A O 1
ATOM 773 N N . ARG A 1 110 ? -12.107 5.297 -8.579 1.00 90.25 110 ARG A N 1
ATOM 774 C CA . ARG A 1 110 ? -12.092 4.645 -9.896 1.00 90.25 110 ARG A CA 1
ATOM 775 C C . ARG A 1 110 ? -11.825 5.674 -11.005 1.00 90.25 110 ARG A C 1
ATOM 777 O O . ARG A 1 110 ? -12.557 6.660 -11.053 1.00 90.25 110 ARG A O 1
ATOM 784 N N . PRO A 1 111 ? -10.852 5.432 -11.907 1.00 90.62 111 PRO A N 1
ATOM 785 C CA . PRO A 1 111 ? -9.873 4.335 -11.878 1.00 90.62 111 PRO A CA 1
ATOM 786 C C . PRO A 1 111 ? -8.834 4.501 -10.748 1.00 90.62 111 PRO A C 1
ATOM 788 O O . PRO A 1 111 ? -8.531 5.621 -10.347 1.00 90.62 111 PRO A O 1
ATOM 791 N N . TRP A 1 112 ? -8.278 3.390 -10.244 1.00 93.12 112 TRP A N 1
ATOM 792 C CA . TRP A 1 112 ? -7.192 3.408 -9.252 1.00 93.12 112 TRP A CA 1
ATOM 793 C C . TRP A 1 112 ? -5.841 3.106 -9.904 1.00 93.12 112 TRP A C 1
ATOM 795 O O . TRP A 1 112 ? -5.684 2.068 -10.553 1.00 93.12 112 TRP A O 1
ATOM 805 N N . ALA A 1 113 ? -4.854 3.974 -9.669 1.00 93.75 113 ALA A N 1
ATOM 806 C CA . ALA A 1 113 ? -3.516 3.893 -10.261 1.00 93.75 113 ALA A CA 1
ATOM 807 C C . ALA A 1 113 ? -2.746 2.610 -9.890 1.00 93.75 113 ALA A C 1
ATOM 809 O O . ALA A 1 113 ? -1.905 2.132 -10.650 1.00 93.75 113 ALA A O 1
ATOM 810 N N . GLY A 1 114 ? -3.042 2.001 -8.735 1.00 92.94 114 GLY A N 1
ATOM 811 C CA . GLY A 1 114 ? -2.280 0.855 -8.232 1.00 92.94 114 GLY A CA 1
ATOM 812 C C . GLY A 1 114 ? -2.346 -0.395 -9.114 1.00 92.94 114 GLY A C 1
ATOM 813 O O . GLY A 1 114 ? -1.392 -1.171 -9.156 1.00 92.94 114 GLY A O 1
ATOM 814 N N . ALA A 1 115 ? -3.441 -0.616 -9.846 1.00 91.31 115 ALA A N 1
ATOM 815 C CA . ALA A 1 115 ? -3.544 -1.772 -10.741 1.00 91.31 115 ALA A CA 1
ATOM 816 C C . ALA A 1 115 ? -2.654 -1.605 -11.985 1.00 91.31 115 ALA A C 1
ATOM 818 O O . ALA A 1 115 ? -1.867 -2.492 -12.318 1.00 91.31 115 ALA A O 1
ATOM 819 N N . THR A 1 116 ? -2.735 -0.447 -12.642 1.00 94.00 116 THR A N 1
ATOM 820 C CA . THR A 1 116 ? -1.979 -0.140 -13.864 1.00 94.00 116 THR A CA 1
ATOM 821 C C . THR A 1 116 ? -0.487 0.033 -13.588 1.00 94.00 116 THR A C 1
ATOM 823 O O . THR A 1 116 ? 0.343 -0.415 -14.381 1.00 94.00 116 THR A O 1
ATOM 826 N N . ALA A 1 117 ? -0.122 0.626 -12.450 1.00 95.50 117 ALA A N 1
ATOM 827 C CA . ALA A 1 117 ? 1.266 0.774 -12.028 1.00 95.50 117 ALA A CA 1
ATOM 828 C C . ALA A 1 117 ? 1.937 -0.579 -11.754 1.00 95.50 117 ALA A C 1
ATOM 830 O O . ALA A 1 117 ? 3.019 -0.836 -12.280 1.00 95.50 117 ALA A O 1
ATOM 831 N N . ARG A 1 118 ? 1.280 -1.477 -11.000 1.00 94.12 118 ARG A N 1
ATOM 832 C CA . ARG A 1 118 ? 1.815 -2.821 -10.715 1.00 94.12 118 ARG A CA 1
ATOM 833 C C . ARG A 1 118 ? 1.971 -3.661 -11.980 1.00 94.12 118 ARG A C 1
ATOM 835 O O . ARG A 1 118 ? 3.011 -4.287 -12.153 1.00 94.12 118 ARG A O 1
ATOM 842 N N . ALA A 1 119 ? 0.995 -3.621 -12.887 1.00 94.75 119 ALA A N 1
ATOM 843 C CA . ALA A 1 119 ? 1.093 -4.321 -14.168 1.00 94.75 119 ALA A CA 1
ATOM 844 C C . ALA A 1 119 ? 2.268 -3.806 -15.022 1.00 94.75 119 ALA A C 1
ATOM 846 O O . ALA A 1 119 ? 3.019 -4.596 -15.591 1.00 94.75 119 ALA A O 1
ATOM 847 N N . ALA A 1 120 ? 2.469 -2.485 -15.078 1.00 95.12 120 ALA A N 1
ATOM 848 C CA . ALA A 1 120 ? 3.596 -1.899 -15.800 1.00 95.12 120 ALA A CA 1
ATOM 849 C C . ALA A 1 120 ? 4.945 -2.270 -15.166 1.00 95.12 120 ALA A C 1
ATOM 851 O O . ALA A 1 120 ? 5.885 -2.597 -15.891 1.00 95.12 120 ALA A O 1
ATOM 852 N N . ALA A 1 121 ? 5.033 -2.246 -13.833 1.00 93.94 121 ALA A N 1
ATOM 853 C CA . ALA A 1 121 ? 6.233 -2.626 -13.098 1.00 93.94 121 ALA A CA 1
ATOM 854 C C . ALA A 1 121 ? 6.599 -4.101 -13.323 1.00 93.94 121 ALA A C 1
ATOM 856 O O . ALA A 1 121 ? 7.755 -4.384 -13.621 1.00 93.94 121 ALA A O 1
ATOM 857 N N . ALA A 1 122 ? 5.623 -5.015 -13.277 1.00 93.19 122 ALA A N 1
ATOM 858 C CA . ALA A 1 122 ? 5.836 -6.431 -13.587 1.00 93.19 122 ALA A CA 1
ATOM 859 C C . ALA A 1 122 ? 6.376 -6.618 -15.015 1.00 93.19 122 ALA A C 1
ATOM 861 O O . ALA A 1 122 ? 7.434 -7.206 -15.211 1.00 93.19 122 ALA A O 1
ATOM 862 N N . ALA A 1 123 ? 5.737 -5.993 -16.009 1.00 93.00 123 ALA A N 1
ATOM 863 C CA . ALA A 1 123 ? 6.199 -6.073 -17.392 1.00 93.00 123 ALA A CA 1
ATOM 864 C C . ALA A 1 123 ? 7.606 -5.471 -17.594 1.00 93.00 123 ALA A C 1
ATOM 866 O O . ALA A 1 123 ? 8.369 -5.934 -18.441 1.00 93.00 123 ALA A O 1
ATOM 867 N N . ALA A 1 124 ? 7.954 -4.406 -16.864 1.00 90.88 124 ALA A N 1
ATOM 868 C CA . ALA A 1 124 ? 9.296 -3.826 -16.892 1.00 90.88 124 ALA A CA 1
ATOM 869 C C . ALA A 1 124 ? 10.333 -4.751 -16.247 1.00 90.88 124 ALA A C 1
ATOM 871 O O . ALA A 1 124 ? 11.428 -4.904 -16.788 1.00 90.88 124 ALA A O 1
ATOM 872 N N . TRP A 1 125 ? 9.969 -5.399 -15.142 1.00 89.50 125 TRP A N 1
ATOM 873 C CA . TRP A 1 125 ? 10.795 -6.395 -14.476 1.00 89.50 125 TRP A CA 1
ATOM 874 C C . TRP A 1 125 ? 11.101 -7.583 -15.394 1.00 89.50 125 TRP A C 1
ATOM 876 O O . TRP A 1 125 ? 12.267 -7.939 -15.552 1.00 89.50 125 TRP A O 1
ATOM 886 N N . ASP A 1 126 ? 10.090 -8.124 -16.078 1.00 89.38 126 ASP A N 1
ATOM 887 C CA . ASP A 1 126 ? 10.251 -9.246 -17.011 1.00 89.38 126 ASP A CA 1
ATOM 888 C C . ASP A 1 126 ? 11.221 -8.913 -18.152 1.00 89.38 126 ASP A C 1
ATOM 890 O O . ASP A 1 126 ? 12.088 -9.718 -18.497 1.00 89.38 126 ASP A O 1
ATOM 894 N N . ARG A 1 127 ? 11.139 -7.693 -18.705 1.00 88.06 127 ARG A N 1
ATOM 895 C CA . ARG A 1 127 ? 12.086 -7.223 -19.732 1.00 88.06 127 ARG A CA 1
ATOM 896 C C . ARG A 1 127 ? 13.518 -7.145 -19.202 1.00 88.06 127 ARG A C 1
ATOM 898 O O . ARG A 1 127 ? 14.445 -7.543 -19.903 1.00 88.06 127 ARG A O 1
ATOM 905 N N . LEU A 1 128 ? 13.703 -6.641 -17.981 1.00 85.00 128 LEU A N 1
ATOM 906 C CA . LEU A 1 128 ? 15.022 -6.552 -17.348 1.00 85.00 128 LEU A CA 1
ATOM 907 C C . LEU A 1 128 ? 15.601 -7.940 -17.054 1.00 85.00 128 LEU A C 1
ATOM 909 O O . LEU A 1 128 ? 16.787 -8.165 -17.282 1.00 85.00 128 LEU A O 1
ATOM 913 N N . ALA A 1 129 ? 14.766 -8.873 -16.594 1.00 82.44 129 ALA A N 1
ATOM 914 C CA . ALA A 1 129 ? 15.164 -10.250 -16.330 1.00 82.44 129 ALA A CA 1
ATOM 915 C C . ALA A 1 129 ? 15.554 -10.991 -17.620 1.00 82.44 129 ALA A C 1
ATOM 917 O O . ALA A 1 129 ? 16.578 -11.672 -17.642 1.00 82.44 129 ALA A O 1
ATOM 918 N N . ALA A 1 130 ? 14.796 -10.814 -18.707 1.00 82.25 130 ALA A N 1
ATOM 919 C CA . ALA A 1 130 ? 15.102 -11.412 -20.008 1.00 82.25 130 ALA A CA 1
ATOM 920 C C . ALA A 1 130 ? 16.406 -10.876 -20.633 1.00 82.25 130 ALA A C 1
ATOM 922 O O . ALA A 1 130 ? 17.071 -11.593 -21.377 1.00 82.25 130 ALA A O 1
ATOM 923 N N . GLY A 1 131 ? 16.780 -9.627 -20.330 1.00 75.38 131 GLY A N 1
ATOM 924 C CA . GLY A 1 131 ? 18.024 -9.003 -20.793 1.00 75.38 131 GLY A CA 1
ATOM 925 C C . GLY A 1 131 ? 19.254 -9.281 -19.919 1.00 75.38 131 GLY A C 1
ATOM 926 O O . GLY A 1 131 ? 20.344 -8.806 -20.240 1.00 75.38 131 GLY A O 1
ATOM 927 N N . ALA A 1 132 ? 19.111 -10.006 -18.805 1.00 70.56 132 ALA A N 1
ATOM 928 C CA . ALA A 1 132 ? 20.215 -10.261 -17.887 1.00 70.56 132 ALA A CA 1
ATOM 929 C C . ALA A 1 132 ? 21.186 -11.324 -18.451 1.00 70.56 132 ALA A C 1
ATOM 931 O O . ALA A 1 132 ? 20.746 -12.379 -18.910 1.00 70.56 132 ALA A O 1
ATOM 932 N N . PRO A 1 133 ? 22.516 -11.103 -18.392 1.00 65.62 133 PRO A N 1
ATOM 933 C CA . PRO A 1 133 ? 23.484 -12.091 -18.859 1.00 65.62 133 PRO A CA 1
ATOM 934 C C . PRO A 1 133 ? 23.437 -13.366 -18.005 1.00 65.62 133 PRO A C 1
ATOM 936 O O . PRO A 1 133 ? 23.239 -13.310 -16.787 1.00 65.62 133 PRO A O 1
ATOM 939 N N . ALA A 1 134 ? 23.676 -14.525 -18.627 1.00 56.66 134 ALA A N 1
ATOM 940 C CA . ALA A 1 134 ? 23.838 -15.790 -17.912 1.00 56.66 134 ALA A CA 1
ATOM 941 C C . ALA A 1 134 ? 25.018 -15.687 -16.925 1.00 56.66 134 ALA A C 1
ATOM 943 O O . ALA A 1 134 ? 26.143 -15.391 -17.323 1.00 56.66 134 ALA A O 1
ATOM 944 N N . GLY A 1 135 ? 24.753 -15.886 -15.628 1.00 58.06 135 GLY A N 1
ATOM 945 C CA . GLY A 1 135 ? 25.730 -15.645 -14.553 1.00 58.06 135 GLY A CA 1
ATOM 946 C C . GLY A 1 135 ? 25.772 -14.202 -14.026 1.00 58.06 135 GLY A C 1
ATOM 947 O O . GLY A 1 135 ? 26.670 -13.857 -13.261 1.00 58.06 135 GLY A O 1
ATOM 948 N N . GLY A 1 136 ? 24.807 -13.363 -14.415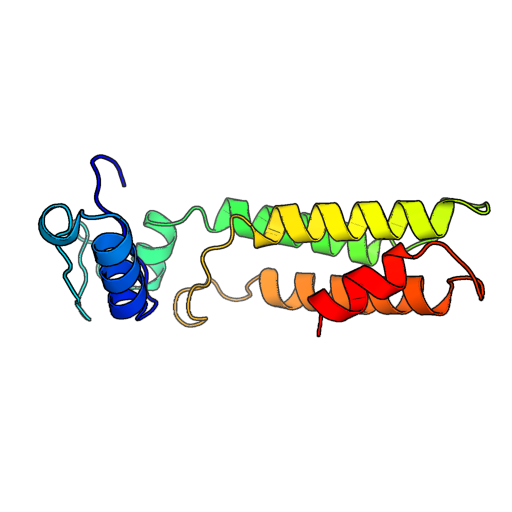 1.00 56.81 136 GLY A N 1
ATOM 949 C CA . GLY A 1 136 ? 24.643 -11.994 -13.933 1.00 56.81 136 GLY A CA 1
ATOM 950 C C . GLY A 1 136 ? 24.331 -11.885 -12.431 1.00 56.81 136 GLY A C 1
ATOM 951 O O . GLY A 1 136 ? 24.117 -12.887 -11.741 1.00 56.81 136 GLY A O 1
ATOM 952 N N . PRO A 1 137 ? 24.318 -10.655 -11.885 1.00 56.34 137 PRO A N 1
ATOM 953 C CA . PRO A 1 137 ? 24.169 -10.427 -10.452 1.00 56.34 137 PRO A CA 1
ATOM 954 C C . PRO A 1 137 ? 22.899 -11.085 -9.890 1.00 56.34 137 PRO A C 1
ATOM 956 O O . PRO A 1 137 ? 21.817 -10.981 -10.466 1.00 56.34 137 PRO A O 1
ATOM 959 N N . ARG A 1 138 ? 23.029 -11.725 -8.713 1.00 60.25 138 ARG A N 1
ATOM 960 C CA . ARG A 1 138 ? 21.985 -12.519 -8.017 1.00 60.25 138 ARG A CA 1
ATOM 961 C C . ARG A 1 138 ? 20.668 -11.774 -7.729 1.00 60.25 138 ARG A C 1
ATOM 963 O O . ARG A 1 138 ? 19.722 -12.403 -7.262 1.00 60.25 138 ARG A O 1
ATOM 970 N N . LEU A 1 139 ? 20.606 -10.469 -7.990 1.00 62.56 139 LEU A N 1
ATOM 971 C CA . LEU A 1 139 ? 19.460 -9.596 -7.744 1.00 62.56 139 LEU A CA 1
ATOM 972 C C . LEU A 1 139 ? 18.182 -10.097 -8.441 1.00 62.56 139 LEU A C 1
ATOM 974 O O . LEU A 1 139 ? 17.132 -10.162 -7.810 1.00 62.56 139 LEU A O 1
ATOM 978 N N . PHE A 1 140 ? 18.283 -10.523 -9.705 1.00 57.16 140 PHE A N 1
ATOM 979 C CA . PHE A 1 140 ? 17.132 -10.998 -10.486 1.00 57.16 140 PHE A CA 1
ATOM 980 C C . PHE A 1 140 ? 16.529 -12.292 -9.930 1.00 57.16 140 PHE A C 1
ATOM 982 O O . PHE A 1 140 ? 15.313 -12.461 -9.933 1.00 57.16 140 PHE A O 1
ATOM 989 N N . ARG A 1 141 ? 17.372 -13.176 -9.384 1.00 59.16 141 ARG A N 1
ATOM 990 C CA . ARG A 1 141 ? 16.929 -14.418 -8.739 1.00 59.16 141 ARG A CA 1
ATOM 991 C C . ARG A 1 141 ? 16.216 -14.149 -7.412 1.00 59.16 141 ARG A C 1
ATOM 993 O O . ARG A 1 141 ? 15.223 -14.794 -7.125 1.00 59.16 141 ARG A O 1
ATOM 1000 N N . LEU A 1 142 ? 16.716 -13.198 -6.621 1.00 57.59 142 LEU A N 1
ATOM 1001 C CA . LEU A 1 142 ? 16.179 -12.904 -5.287 1.00 57.59 142 LEU A CA 1
ATOM 1002 C C . LEU A 1 142 ? 14.833 -12.166 -5.323 1.00 57.59 142 LEU A C 1
ATOM 1004 O O . LEU A 1 142 ? 14.001 -12.391 -4.455 1.00 57.59 142 LEU A O 1
ATOM 1008 N N . TYR A 1 143 ? 14.604 -11.299 -6.313 1.00 53.78 143 TYR A N 1
ATOM 1009 C CA . TYR A 1 143 ? 13.338 -10.561 -6.424 1.00 53.78 143 TYR A CA 1
ATOM 1010 C C . TYR A 1 143 ? 12.254 -11.294 -7.228 1.00 53.78 143 TYR A C 1
ATOM 1012 O O . TYR A 1 143 ? 11.077 -11.011 -7.024 1.00 53.78 143 TYR A O 1
ATOM 1020 N N . GLY A 1 144 ? 12.610 -12.251 -8.094 1.00 55.88 144 GLY A N 1
ATOM 1021 C CA . GLY A 1 144 ? 11.622 -13.099 -8.776 1.00 55.88 144 GLY A CA 1
ATOM 1022 C C . GLY A 1 144 ? 10.761 -13.918 -7.804 1.00 55.88 144 GLY A C 1
ATOM 1023 O O . GLY A 1 144 ? 9.578 -14.110 -8.052 1.00 55.88 144 GLY A O 1
ATOM 1024 N N . GLU A 1 145 ? 11.322 -14.321 -6.661 1.00 53.25 145 GLU A N 1
ATOM 1025 C CA . GLU A 1 145 ? 10.598 -15.026 -5.591 1.00 53.25 145 GLU A CA 1
ATOM 1026 C C . GLU A 1 145 ? 9.651 -14.109 -4.791 1.00 53.25 145 GLU A C 1
ATOM 1028 O O . GLU A 1 145 ? 8.719 -14.598 -4.164 1.00 53.25 145 GLU A O 1
ATOM 1033 N N . ALA A 1 146 ? 9.867 -12.787 -4.807 1.00 52.75 146 ALA A N 1
ATOM 1034 C CA . ALA A 1 146 ? 9.065 -11.815 -4.056 1.00 52.75 146 ALA A CA 1
ATOM 1035 C C . ALA A 1 146 ? 7.911 -11.194 -4.870 1.00 52.75 146 ALA A C 1
ATOM 1037 O O . ALA A 1 146 ? 7.048 -10.530 -4.296 1.00 52.75 146 ALA A O 1
ATOM 1038 N N . LEU A 1 147 ? 7.926 -11.355 -6.199 1.00 53.31 147 LEU A N 1
ATOM 1039 C CA . LEU A 1 147 ? 6.925 -10.811 -7.128 1.00 53.31 147 LEU A CA 1
ATOM 1040 C C . LEU A 1 147 ? 5.932 -11.863 -7.657 1.00 53.31 147 LEU A C 1
ATOM 1042 O O . LEU A 1 147 ? 4.974 -11.479 -8.331 1.00 53.31 147 LEU A O 1
ATOM 1046 N N . ALA A 1 148 ? 6.167 -13.148 -7.376 1.00 48.56 148 ALA A N 1
ATOM 1047 C CA . ALA A 1 148 ? 5.242 -14.254 -7.641 1.00 48.56 148 ALA A CA 1
ATOM 1048 C C . ALA A 1 148 ? 4.196 -14.380 -6.521 1.00 48.56 148 ALA A C 1
ATOM 1050 O O . ALA A 1 148 ? 3.034 -14.712 -6.849 1.00 48.56 148 ALA A O 1
#

Radius of gyration: 19.97 Å; chains: 1; bounding box: 49×29×52 Å

Sequence (148 aa):
MQGGLYVTPNAIGPYVRARAAELGLPEALTCLSTRDLAVGAATDPRALAARLWPLPEIAARYEALHALARSGAGAAEGPVAGPAQAVALAAAFSAAMVPDPPLPPELLPRPWAGATARAAAAAAWDRLAAGAPAGGPRLFRLYGEALA